Protein AF-A0A8T3P766-F1 (afdb_monomer)

Sequence (90 aa):
MALNIKDPETERLASEIAALTGESKTGAVRQALNERKQRLLLSRSGMARGDRMVSLLEQRLWPRLPTGVRGSALSKEQEEAILGYGSEGA

Solvent-accessible surface area (backbone atoms only — not comparable to full-atom values): 5492 Å² total; per-residue (Å²): 134,86,87,85,78,94,45,71,66,62,51,50,53,24,46,51,49,9,68,74,70,74,46,50,44,68,50,36,48,51,51,54,50,50,52,51,50,50,54,49,56,60,60,69,65,77,50,53,77,64,53,52,52,51,50,48,40,62,74,64,48,55,80,71,51,65,88,77,59,77,88,57,78,75,51,71,67,59,50,29,46,74,73,52,63,28,101,84,39,129

Structure (mmCIF, N/CA/C/O backbone):
data_AF-A0A8T3P766-F1
#
_entry.id   AF-A0A8T3P766-F1
#
loop_
_atom_site.group_PDB
_atom_site.id
_atom_site.type_symbol
_atom_site.label_atom_id
_atom_site.label_alt_id
_atom_site.label_comp_id
_atom_site.label_asym_id
_atom_site.label_entity_id
_atom_site.label_seq_id
_atom_site.pdbx_PDB_ins_code
_atom_site.Cartn_x
_atom_site.Cartn_y
_atom_site.Cartn_z
_atom_site.occupancy
_atom_site.B_iso_or_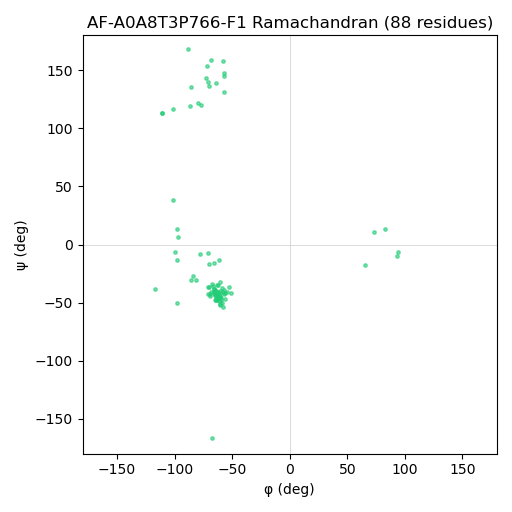equiv
_atom_site.auth_seq_id
_atom_site.auth_comp_id
_atom_site.auth_asym_id
_atom_site.auth_atom_id
_atom_site.pdbx_PDB_model_num
ATOM 1 N N . MET A 1 1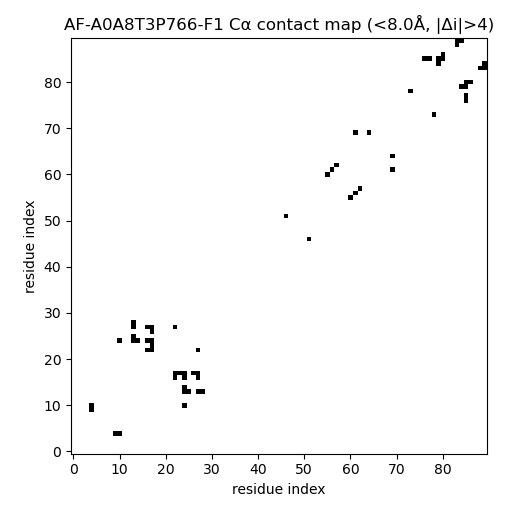 ? -5.559 -3.472 -25.484 1.00 51.38 1 MET A N 1
ATOM 2 C CA . MET A 1 1 ? -4.748 -2.499 -26.250 1.00 51.38 1 MET A CA 1
ATOM 3 C C . MET A 1 1 ? -3.452 -2.244 -25.497 1.00 51.38 1 MET A C 1
ATOM 5 O O . MET A 1 1 ? -3.497 -2.201 -24.273 1.00 51.38 1 MET A O 1
ATOM 9 N N . ALA A 1 2 ? -2.319 -2.146 -26.197 1.00 78.00 2 ALA A N 1
ATOM 10 C CA . ALA A 1 2 ? -1.015 -1.901 -25.579 1.00 78.00 2 ALA A CA 1
ATOM 11 C C . ALA A 1 2 ? -0.781 -0.394 -25.389 1.00 78.00 2 ALA A C 1
ATOM 13 O O . ALA A 1 2 ? -1.064 0.395 -26.288 1.00 78.00 2 ALA A O 1
ATOM 14 N N . LEU A 1 3 ? -0.279 -0.004 -24.218 1.00 81.25 3 LEU A N 1
ATOM 15 C CA . LEU A 1 3 ? 0.153 1.363 -23.935 1.00 81.25 3 LEU A CA 1
ATOM 16 C C . LEU A 1 3 ? 1.554 1.562 -24.532 1.00 81.25 3 LEU A C 1
ATOM 18 O O . LEU A 1 3 ? 2.467 0.822 -24.175 1.00 81.25 3 LEU A O 1
ATOM 22 N N . ASN A 1 4 ? 1.722 2.534 -25.432 1.00 86.75 4 ASN A N 1
ATOM 23 C CA . ASN A 1 4 ? 3.032 2.905 -25.976 1.00 86.75 4 ASN A CA 1
ATOM 24 C C . ASN A 1 4 ? 3.537 4.170 -25.272 1.00 86.75 4 ASN A C 1
ATOM 26 O O . ASN A 1 4 ? 2.908 5.222 -25.384 1.00 86.75 4 ASN A O 1
ATOM 30 N N . ILE A 1 5 ? 4.653 4.061 -24.552 1.00 83.50 5 ILE A N 1
ATOM 31 C CA . ILE A 1 5 ? 5.282 5.170 -23.830 1.00 83.50 5 ILE A CA 1
ATOM 32 C C . ILE A 1 5 ? 6.593 5.504 -24.545 1.00 83.50 5 ILE A C 1
ATOM 34 O O . ILE A 1 5 ? 7.514 4.696 -24.543 1.00 83.50 5 ILE A O 1
ATOM 38 N N . LYS A 1 6 ? 6.670 6.691 -25.160 1.00 86.75 6 LYS A N 1
ATOM 39 C CA . LYS A 1 6 ? 7.863 7.205 -25.864 1.00 86.75 6 LYS A CA 1
ATOM 40 C C . LYS A 1 6 ? 8.635 8.224 -25.022 1.00 86.75 6 LYS A C 1
ATOM 42 O O . LYS A 1 6 ? 9.093 9.239 -25.536 1.00 86.75 6 LYS A O 1
ATOM 47 N N . ASP A 1 7 ? 8.709 7.971 -23.725 1.00 95.38 7 ASP A N 1
ATOM 48 C CA . ASP A 1 7 ? 9.410 8.816 -22.769 1.00 95.38 7 ASP A CA 1
ATOM 49 C C . ASP A 1 7 ? 10.661 8.076 -22.253 1.00 95.38 7 ASP A C 1
ATOM 51 O O . ASP A 1 7 ? 10.512 7.039 -21.593 1.00 95.38 7 ASP A O 1
ATOM 55 N N . PRO A 1 8 ? 11.884 8.555 -22.565 1.00 94.12 8 PRO A N 1
ATOM 56 C CA . PRO A 1 8 ? 13.126 7.873 -22.192 1.00 94.12 8 PRO A CA 1
ATOM 57 C C . PRO A 1 8 ? 13.309 7.710 -20.680 1.00 94.12 8 PRO A C 1
ATOM 59 O 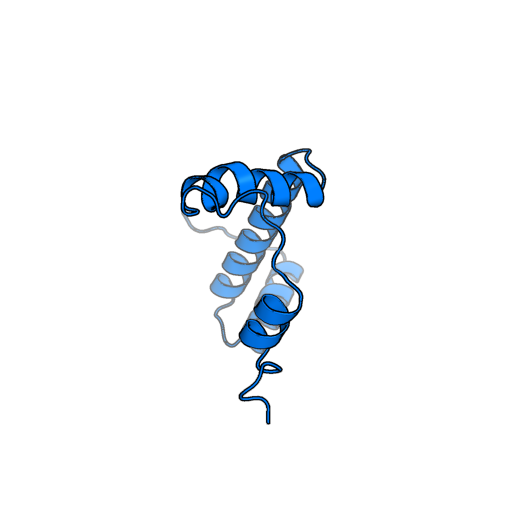O . PRO A 1 8 ? 13.887 6.722 -20.226 1.00 94.12 8 PRO A O 1
ATOM 62 N N . GLU A 1 9 ? 12.811 8.659 -19.885 1.00 95.94 9 GLU A N 1
ATOM 63 C CA . GLU A 1 9 ? 12.909 8.597 -18.428 1.00 95.94 9 GLU A CA 1
ATOM 64 C C . GLU A 1 9 ? 12.031 7.478 -17.860 1.00 95.94 9 GLU A C 1
ATOM 66 O O . GLU A 1 9 ? 12.493 6.681 -17.041 1.00 95.94 9 GLU A O 1
ATOM 71 N N . THR A 1 10 ? 10.796 7.357 -18.345 1.00 94.69 10 THR A N 1
ATOM 72 C CA . THR A 1 10 ? 9.888 6.277 -17.953 1.00 94.69 10 THR A CA 1
ATOM 73 C C . THR A 1 10 ? 10.464 4.907 -18.305 1.00 94.69 10 THR A C 1
ATOM 75 O O . THR A 1 10 ? 10.367 3.975 -17.504 1.00 94.69 10 THR A O 1
ATOM 78 N N . GLU A 1 11 ? 11.103 4.768 -19.472 1.00 94.69 11 GLU A N 1
ATOM 79 C CA . GLU A 1 11 ? 11.776 3.518 -19.833 1.00 94.69 11 GLU A CA 1
ATOM 80 C C . GLU A 1 11 ? 12.954 3.210 -18.900 1.00 94.69 11 GLU A C 1
ATOM 82 O O . GLU A 1 11 ? 13.099 2.063 -18.458 1.00 94.69 11 GLU A O 1
ATOM 87 N N . ARG A 1 12 ? 13.777 4.213 -18.571 1.00 96.38 12 ARG A N 1
ATOM 88 C CA . ARG A 1 12 ? 14.891 4.058 -17.628 1.00 96.38 12 ARG A CA 1
ATOM 89 C C . ARG A 1 12 ? 14.388 3.586 -16.263 1.00 96.38 12 ARG A C 1
ATOM 91 O O . ARG A 1 12 ? 14.859 2.565 -15.771 1.00 96.38 12 ARG A O 1
ATOM 98 N N . LEU A 1 13 ? 13.377 4.253 -15.704 1.00 96.81 13 LEU A N 1
ATOM 99 C CA . LEU A 1 13 ? 12.777 3.893 -14.414 1.00 96.81 13 LEU A CA 1
ATOM 100 C C . LEU A 1 13 ? 12.183 2.480 -14.425 1.00 96.81 13 LEU A C 1
ATOM 102 O O . LEU A 1 13 ? 12.419 1.698 -13.506 1.00 96.81 13 LEU A O 1
ATOM 106 N N . ALA A 1 14 ? 11.446 2.119 -15.479 1.00 95.88 14 ALA A N 1
ATOM 107 C CA . ALA A 1 14 ? 10.895 0.773 -15.617 1.00 95.88 14 ALA A CA 1
ATOM 108 C C . ALA A 1 14 ? 11.996 -0.296 -15.711 1.00 95.88 14 ALA A C 1
ATOM 110 O O . ALA A 1 14 ? 11.821 -1.398 -15.197 1.00 95.88 14 ALA A O 1
ATOM 111 N N . SER A 1 15 ? 13.124 0.027 -16.352 1.00 96.31 15 SER A N 1
ATOM 112 C CA . SER A 1 15 ? 14.282 -0.866 -16.476 1.00 96.31 15 SER A CA 1
ATOM 113 C C . SER A 1 15 ? 15.012 -1.046 -15.147 1.00 96.31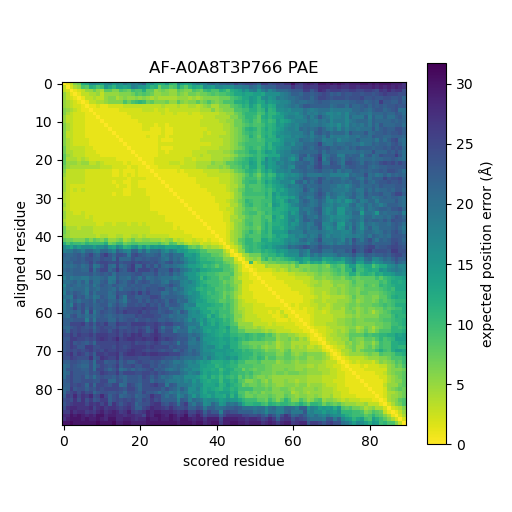 15 SER A C 1
ATOM 115 O O . SER A 1 15 ? 15.361 -2.169 -14.797 1.00 96.31 15 SER A O 1
ATOM 117 N N . GLU A 1 16 ? 15.206 0.035 -14.392 1.00 97.88 16 GLU A N 1
ATOM 118 C CA . GLU A 1 16 ? 15.847 0.002 -13.074 1.00 97.88 16 GLU A CA 1
ATOM 119 C C . GLU A 1 16 ? 15.026 -0.803 -12.071 1.00 97.88 16 GLU A C 1
ATOM 121 O O . GLU A 1 16 ? 15.559 -1.696 -11.417 1.00 97.88 16 GLU A O 1
ATOM 126 N N . ILE A 1 17 ? 13.717 -0.549 -11.995 1.00 97.12 17 ILE A N 1
ATOM 127 C CA . ILE A 1 17 ? 12.830 -1.300 -11.100 1.00 97.12 17 ILE A CA 1
ATOM 128 C C . ILE A 1 17 ? 12.816 -2.779 -11.493 1.00 97.12 17 ILE A C 1
ATOM 130 O O . ILE A 1 17 ? 12.985 -3.628 -10.627 1.00 97.12 17 ILE A O 1
ATOM 134 N N . ALA A 1 18 ? 12.686 -3.091 -12.786 1.00 97.00 18 ALA A N 1
ATOM 135 C CA . ALA A 1 18 ? 12.740 -4.464 -13.288 1.00 97.00 18 ALA A CA 1
ATOM 136 C C . ALA A 1 18 ? 14.048 -5.182 -12.910 1.00 97.00 18 ALA A C 1
ATOM 138 O O . ALA A 1 18 ? 14.017 -6.334 -12.485 1.00 97.00 18 ALA A O 1
ATOM 139 N N . ALA A 1 19 ? 15.193 -4.500 -13.018 1.00 97.25 19 ALA A N 1
ATOM 140 C CA . ALA A 1 19 ? 16.487 -5.058 -12.631 1.00 97.25 19 ALA A CA 1
ATOM 141 C C . ALA A 1 19 ? 16.586 -5.311 -11.118 1.00 97.25 19 ALA A C 1
ATOM 143 O O . ALA A 1 19 ? 17.143 -6.324 -10.703 1.00 97.25 19 ALA A O 1
ATOM 144 N N . LEU A 1 20 ? 16.026 -4.415 -10.300 1.00 97.69 20 LEU A N 1
ATOM 145 C CA . LEU A 1 20 ? 16.014 -4.544 -8.842 1.00 97.69 20 LEU A CA 1
ATOM 146 C C . LEU A 1 20 ? 15.075 -5.650 -8.344 1.00 97.69 20 LEU A C 1
ATOM 148 O O . LEU A 1 20 ? 15.385 -6.308 -7.353 1.00 97.69 20 LEU A O 1
ATOM 152 N N . THR A 1 21 ? 13.929 -5.848 -8.998 1.00 95.00 21 THR A N 1
ATOM 153 C CA . THR A 1 21 ? 12.895 -6.795 -8.549 1.00 95.00 21 THR A CA 1
ATOM 154 C C . THR A 1 21 ? 12.948 -8.147 -9.258 1.00 95.00 21 THR A C 1
ATOM 156 O O . THR A 1 21 ? 12.300 -9.092 -8.813 1.00 95.00 21 THR A O 1
ATOM 159 N N . GLY A 1 22 ? 13.696 -8.261 -10.359 1.00 95.88 22 GLY A N 1
ATOM 160 C CA . GLY A 1 22 ? 13.692 -9.444 -11.225 1.00 95.88 22 GLY A CA 1
ATOM 161 C C . GLY A 1 22 ? 12.422 -9.583 -12.076 1.00 95.88 22 GLY A C 1
ATOM 162 O O . GLY A 1 22 ? 12.196 -10.627 -12.688 1.00 95.88 22 GLY A O 1
ATOM 163 N N . GLU A 1 23 ? 11.574 -8.554 -12.124 1.00 94.25 23 GLU A N 1
ATOM 164 C CA . GLU A 1 23 ? 10.350 -8.543 -12.925 1.00 94.25 23 GLU A CA 1
ATOM 165 C C . GLU A 1 23 ? 10.599 -8.031 -14.356 1.00 94.25 23 GLU A C 1
ATOM 167 O O . GLU A 1 23 ? 11.630 -7.450 -14.678 1.00 94.25 23 GLU A O 1
ATOM 172 N N . SER A 1 24 ? 9.618 -8.192 -15.251 1.00 96.50 24 SER A N 1
ATOM 173 C CA . SER A 1 24 ? 9.660 -7.519 -16.562 1.00 96.50 24 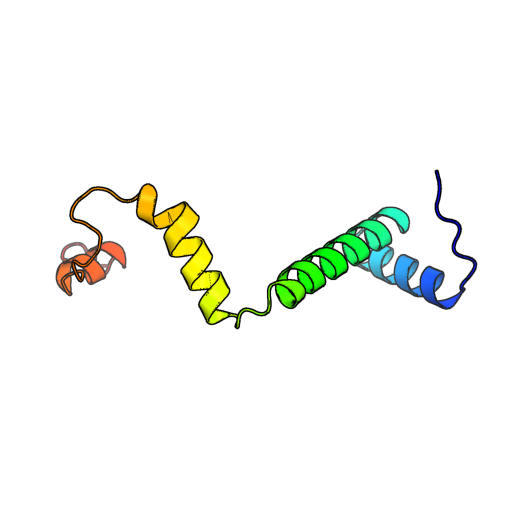SER A CA 1
ATOM 174 C C . SER A 1 24 ? 9.408 -6.010 -16.424 1.00 96.50 24 SER A C 1
ATOM 176 O O . SER A 1 24 ? 8.651 -5.598 -15.546 1.00 96.50 24 SER A O 1
ATOM 178 N N . LYS A 1 25 ? 9.916 -5.183 -17.355 1.00 94.06 25 LYS A N 1
ATOM 179 C CA . LYS A 1 25 ? 9.603 -3.733 -17.408 1.00 94.06 25 LYS A CA 1
ATOM 180 C C . LYS A 1 25 ? 8.089 -3.471 -17.363 1.00 94.06 25 LYS A C 1
ATOM 182 O O . LYS A 1 25 ? 7.611 -2.603 -16.641 1.00 94.06 25 LYS A O 1
ATOM 187 N N . THR A 1 26 ? 7.310 -4.274 -18.092 1.00 93.69 26 THR A N 1
ATOM 188 C CA . THR A 1 26 ? 5.839 -4.208 -18.086 1.00 93.69 26 THR A CA 1
ATOM 189 C C . THR A 1 26 ? 5.242 -4.607 -16.733 1.00 93.69 26 THR A C 1
ATOM 191 O O . THR A 1 26 ? 4.228 -4.045 -16.321 1.00 93.69 26 THR A O 1
ATOM 194 N N . GLY A 1 27 ? 5.848 -5.576 -16.041 1.00 94.69 27 GLY A N 1
ATOM 195 C CA . GLY A 1 27 ? 5.508 -5.961 -14.669 1.00 94.69 27 GLY A CA 1
ATOM 196 C C . GLY A 1 27 ? 5.699 -4.803 -13.697 1.00 94.69 27 GLY A C 1
ATOM 197 O O . GLY A 1 27 ? 4.730 -4.397 -13.056 1.00 94.69 27 GLY A O 1
ATOM 198 N N . ALA A 1 28 ? 6.883 -4.191 -13.722 1.00 95.56 28 ALA A N 1
ATOM 199 C CA . ALA A 1 28 ? 7.219 -3.023 -12.915 1.00 95.56 28 ALA A CA 1
ATOM 200 C C . ALA A 1 28 ? 6.234 -1.860 -13.142 1.00 95.56 28 ALA A C 1
ATOM 202 O O . ALA A 1 28 ? 5.690 -1.300 -12.190 1.00 95.56 28 ALA A O 1
A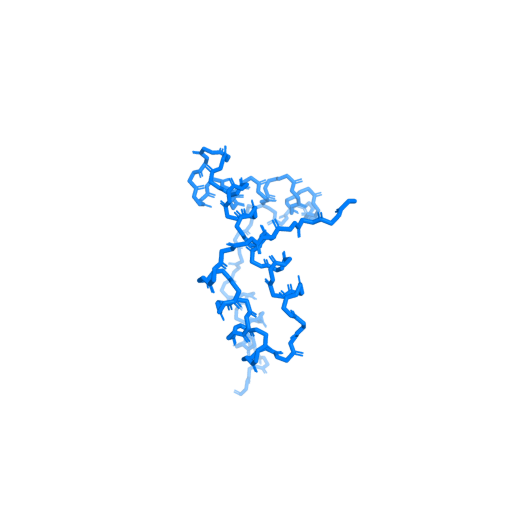TOM 203 N N . VAL A 1 29 ? 5.919 -1.537 -14.405 1.00 94.69 29 VAL A N 1
ATOM 204 C CA . V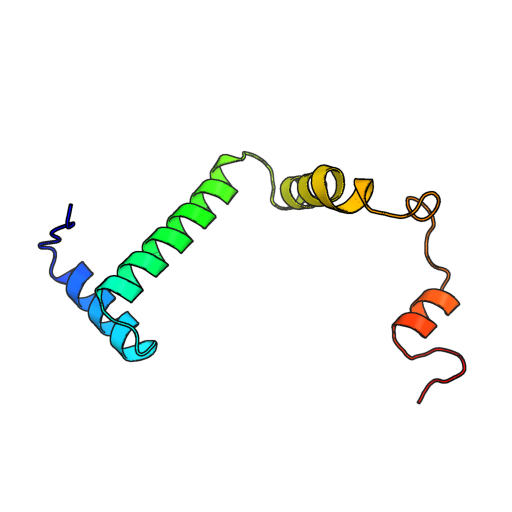AL A 1 29 ? 4.939 -0.486 -14.741 1.00 94.69 29 VAL A CA 1
ATOM 205 C C . VAL A 1 29 ? 3.541 -0.837 -14.226 1.00 94.69 29 VAL A C 1
ATOM 207 O O . VAL A 1 29 ? 2.859 0.012 -13.648 1.00 94.69 29 VAL A O 1
ATOM 210 N N . ARG A 1 30 ? 3.096 -2.090 -14.392 1.00 95.06 30 ARG A N 1
ATOM 211 C CA . ARG A 1 30 ? 1.789 -2.544 -13.891 1.00 95.06 30 ARG A CA 1
ATOM 212 C C . ARG A 1 30 ? 1.697 -2.402 -12.372 1.00 95.06 30 ARG A C 1
ATOM 214 O O . ARG A 1 30 ? 0.679 -1.921 -11.873 1.00 95.06 30 ARG A O 1
ATOM 221 N N . GLN A 1 31 ? 2.745 -2.801 -11.658 1.00 96.00 31 GLN A N 1
ATOM 222 C CA . GLN A 1 31 ? 2.799 -2.727 -10.205 1.00 96.00 31 GLN A CA 1
ATOM 223 C C . GLN A 1 31 ? 2.780 -1.272 -9.719 1.00 96.00 31 GLN A C 1
ATOM 225 O O . GLN A 1 31 ? 1.924 -0.908 -8.911 1.00 96.00 31 GLN A O 1
ATOM 230 N N . ALA A 1 32 ? 3.607 -0.401 -10.303 1.00 94.88 32 ALA A N 1
ATOM 231 C CA . ALA A 1 32 ? 3.636 1.024 -9.970 1.00 94.88 32 ALA A CA 1
ATOM 232 C C . ALA A 1 32 ? 2.271 1.714 -10.182 1.00 94.88 32 ALA A C 1
ATOM 234 O O . ALA A 1 32 ? 1.822 2.513 -9.350 1.00 94.88 32 ALA A O 1
ATOM 235 N N . LEU A 1 33 ? 1.571 1.383 -11.275 1.00 95.31 33 LEU A N 1
ATOM 236 C CA . LEU A 1 33 ? 0.222 1.886 -11.549 1.00 95.31 33 LEU A CA 1
ATOM 237 C C . LEU A 1 33 ? -0.805 1.382 -10.526 1.00 95.31 33 LEU A C 1
ATOM 239 O O . LEU A 1 33 ? -1.642 2.164 -10.068 1.00 95.31 33 LEU A O 1
ATOM 243 N N . ASN A 1 34 ? -0.736 0.106 -10.136 1.00 95.44 34 ASN A N 1
ATOM 244 C CA . ASN A 1 34 ? -1.608 -0.463 -9.108 1.00 95.44 34 ASN A CA 1
ATOM 245 C C . ASN A 1 34 ? -1.406 0.215 -7.750 1.00 95.44 34 ASN A C 1
ATOM 247 O O . ASN A 1 34 ? -2.383 0.625 -7.122 1.00 95.44 34 ASN A O 1
ATOM 251 N N . GLU A 1 35 ? -0.161 0.412 -7.326 1.00 95.31 35 GLU A N 1
ATOM 252 C CA . GLU A 1 35 ? 0.160 1.105 -6.077 1.00 95.31 35 GLU A CA 1
ATOM 253 C C . GLU A 1 35 ? -0.312 2.560 -6.099 1.00 95.31 35 GLU A C 1
ATOM 255 O O . GLU A 1 35 ? -0.908 3.053 -5.136 1.00 95.31 35 GLU A O 1
ATOM 260 N N . ARG A 1 36 ? -0.106 3.268 -7.221 1.00 94.12 36 ARG A N 1
ATOM 261 C CA . ARG A 1 36 ? -0.613 4.636 -7.383 1.00 94.12 36 ARG A CA 1
ATOM 262 C C . ARG A 1 36 ? -2.138 4.669 -7.328 1.00 94.12 36 ARG A C 1
ATOM 264 O O . ARG A 1 36 ? -2.682 5.531 -6.640 1.00 94.12 36 ARG A O 1
ATOM 271 N N . LYS A 1 37 ? -2.824 3.730 -7.987 1.00 89.88 37 LYS A N 1
ATOM 272 C CA . LYS A 1 37 ? -4.285 3.586 -7.918 1.00 89.88 37 LYS A CA 1
ATOM 273 C C . LYS A 1 37 ? -4.748 3.334 -6.485 1.00 89.88 37 LYS A C 1
ATOM 275 O O . LYS A 1 37 ? -5.678 3.998 -6.043 1.00 89.88 37 LYS A O 1
ATOM 280 N N . GLN A 1 38 ? -4.101 2.436 -5.745 1.00 86.56 38 GLN A N 1
ATOM 281 C CA . GLN A 1 38 ? -4.434 2.161 -4.345 1.00 86.56 38 GLN A CA 1
ATOM 282 C C . GLN A 1 38 ? -4.250 3.399 -3.466 1.00 86.56 38 GLN A C 1
ATOM 284 O O . GLN A 1 38 ? -5.181 3.769 -2.756 1.00 86.56 38 GLN A O 1
ATOM 289 N N . ARG A 1 39 ? -3.111 4.100 -3.564 1.00 85.19 39 ARG A N 1
ATOM 290 C CA . ARG A 1 39 ? -2.896 5.367 -2.842 1.00 85.19 39 ARG A CA 1
ATOM 291 C C . ARG A 1 39 ? -3.982 6.396 -3.153 1.00 85.19 39 ARG A C 1
ATOM 293 O O . ARG A 1 39 ? -4.473 7.047 -2.238 1.00 85.19 39 ARG A O 1
ATOM 300 N N . LEU A 1 40 ? -4.388 6.506 -4.418 1.00 85.06 40 LEU A N 1
ATOM 301 C CA . LEU A 1 40 ? -5.447 7.425 -4.840 1.00 85.06 40 LEU A CA 1
ATOM 302 C C . LEU A 1 40 ? -6.840 7.004 -4.358 1.00 85.06 40 LEU A C 1
ATOM 304 O O . LEU A 1 40 ? -7.642 7.861 -4.006 1.00 85.06 40 LEU A O 1
ATOM 308 N N . LEU A 1 41 ? -7.146 5.707 -4.320 1.00 78.19 41 LEU A N 1
ATOM 309 C CA . LEU A 1 41 ? -8.392 5.206 -3.731 1.00 78.19 41 LEU A CA 1
ATOM 310 C C . LEU A 1 41 ? -8.439 5.493 -2.228 1.00 78.19 41 LEU A C 1
ATOM 312 O O . LEU A 1 41 ? -9.471 5.921 -1.718 1.00 78.19 41 LEU A O 1
ATOM 316 N N . LEU A 1 42 ? -7.305 5.334 -1.542 1.00 70.00 42 LEU A N 1
ATOM 317 C CA . LEU A 1 42 ? -7.167 5.665 -0.126 1.00 70.00 42 LEU A CA 1
ATOM 318 C C . LEU A 1 42 ? -7.271 7.174 0.135 1.00 70.00 42 LEU A C 1
ATOM 320 O O . LEU A 1 42 ? -7.785 7.561 1.177 1.00 70.00 42 LEU A O 1
ATOM 324 N N . SER A 1 43 ? -6.803 8.031 -0.779 1.00 69.69 43 SER A N 1
ATOM 325 C CA . SER A 1 43 ? -6.915 9.489 -0.631 1.00 69.69 43 SER A CA 1
ATOM 326 C C . SER A 1 43 ? -8.288 10.033 -1.040 1.00 69.69 43 SER A C 1
ATOM 328 O O . SER A 1 43 ? -8.738 11.030 -0.486 1.00 69.69 43 SER A O 1
ATOM 330 N N . ARG A 1 44 ? -8.972 9.396 -2.001 1.00 62.75 44 ARG A N 1
ATOM 331 C CA . ARG A 1 44 ? -10.291 9.822 -2.507 1.00 62.75 44 ARG A CA 1
ATOM 332 C C . ARG A 1 44 ? -11.433 9.628 -1.516 1.00 62.75 44 ARG A C 1
ATOM 334 O O . ARG A 1 44 ? -12.479 10.233 -1.708 1.00 62.75 44 ARG A O 1
ATOM 341 N N . SER A 1 45 ? -11.258 8.820 -0.473 1.00 59.28 45 SER A N 1
ATOM 342 C CA . SER A 1 45 ? -12.320 8.587 0.506 1.00 59.28 45 SER A CA 1
ATOM 343 C C . SER A 1 45 ? -12.605 9.791 1.409 1.00 59.28 45 SER A C 1
ATOM 345 O O . SER A 1 45 ? -13.526 9.697 2.211 1.00 59.28 45 SER A O 1
ATOM 347 N N . GLY A 1 46 ? -11.816 10.879 1.361 1.00 59.03 46 GLY A N 1
ATOM 348 C CA . GLY A 1 46 ? -11.988 12.081 2.205 1.00 59.03 46 GLY A CA 1
ATOM 349 C C . GLY A 1 46 ? -11.770 11.857 3.711 1.00 59.03 46 GLY A C 1
ATOM 350 O O . GLY A 1 46 ? -11.517 12.795 4.452 1.00 59.03 46 GLY A O 1
ATOM 351 N N . MET A 1 47 ? -11.818 10.602 4.146 1.00 60.06 47 MET A N 1
ATOM 352 C CA . MET A 1 47 ? -11.587 10.127 5.497 1.00 60.06 47 MET A CA 1
ATOM 353 C C . MET A 1 47 ? -10.124 10.237 5.902 1.00 60.06 47 MET A C 1
ATOM 355 O O . MET A 1 47 ? -9.222 9.812 5.162 1.00 60.06 47 MET A O 1
ATOM 359 N N . ALA A 1 48 ? -9.898 10.703 7.128 1.00 68.44 48 ALA A N 1
ATOM 360 C CA . ALA A 1 48 ? -8.610 10.556 7.775 1.00 68.44 48 ALA A CA 1
ATOM 361 C C . ALA A 1 48 ? -8.244 9.062 7.864 1.00 68.44 48 ALA A C 1
ATOM 363 O O . ALA A 1 48 ? -9.090 8.166 7.796 1.00 68.44 48 ALA A O 1
ATOM 364 N N . ARG A 1 49 ? -6.949 8.755 8.010 1.00 67.31 49 ARG A N 1
ATOM 365 C CA . ARG A 1 49 ? -6.477 7.364 8.154 1.00 67.31 49 ARG A CA 1
ATOM 366 C C . ARG A 1 49 ? -7.220 6.619 9.275 1.00 67.31 49 ARG A C 1
ATOM 368 O O . ARG A 1 49 ? -7.488 5.431 9.112 1.00 67.31 49 ARG A O 1
ATOM 375 N N . GLY A 1 50 ? -7.549 7.324 10.362 1.00 73.38 50 GLY A N 1
ATOM 376 C CA . GLY A 1 50 ? -8.347 6.808 11.476 1.00 73.38 50 GLY A CA 1
ATOM 377 C C . GLY A 1 50 ? -9.744 6.380 11.036 1.00 73.38 50 GLY A C 1
ATOM 378 O O . GLY A 1 50 ? -10.112 5.228 11.237 1.00 73.38 50 GLY A O 1
ATOM 379 N N . ASP A 1 51 ? -10.467 7.245 10.333 1.00 76.44 51 ASP A N 1
ATOM 380 C CA . ASP A 1 51 ? -11.842 6.973 9.901 1.00 76.44 51 ASP A CA 1
ATOM 381 C C . ASP A 1 51 ? -11.930 5.771 8.948 1.00 76.44 51 ASP A C 1
ATOM 383 O O . ASP A 1 51 ? -12.867 4.980 9.028 1.00 76.44 51 ASP A O 1
ATOM 387 N N . ARG A 1 52 ? -10.919 5.559 8.089 1.00 74.38 52 ARG A N 1
ATOM 388 C CA . ARG A 1 52 ? -10.851 4.349 7.246 1.00 74.38 52 ARG A CA 1
ATOM 389 C C . ARG A 1 52 ? -10.668 3.074 8.066 1.00 74.38 52 ARG A C 1
ATOM 391 O O . ARG A 1 52 ? -11.261 2.050 7.734 1.00 74.38 52 ARG A O 1
ATOM 398 N N . MET A 1 53 ? -9.825 3.123 9.100 1.00 82.00 53 MET A N 1
ATOM 399 C CA . MET A 1 53 ? -9.625 1.988 10.003 1.00 82.00 53 MET A CA 1
ATOM 400 C C . MET A 1 53 ? -10.920 1.674 10.750 1.00 82.00 53 MET A C 1
ATOM 402 O O . MET A 1 53 ? -11.335 0.518 10.782 1.00 82.00 53 MET A O 1
ATOM 406 N N . VAL A 1 54 ? -11.582 2.707 11.280 1.00 84.25 54 VAL A N 1
ATOM 407 C CA . VAL A 1 54 ? -12.885 2.577 11.939 1.00 84.25 54 VAL A CA 1
ATOM 408 C C . VAL A 1 54 ? -13.893 1.966 10.971 1.00 84.25 54 VAL A C 1
ATOM 410 O O . VAL A 1 54 ? -14.418 0.904 11.269 1.00 84.25 54 VAL A O 1
ATOM 413 N N . SER A 1 55 ? -14.067 2.527 9.771 1.00 83.69 55 SER A N 1
ATOM 414 C CA . SER A 1 55 ? -14.996 2.012 8.754 1.00 83.69 55 SER A CA 1
ATOM 415 C C . SER A 1 55 ? -14.755 0.536 8.410 1.00 83.69 55 SER A C 1
ATOM 417 O O . SER A 1 55 ? -15.711 -0.233 8.303 1.00 83.69 55 SER A O 1
ATOM 419 N N . LEU A 1 56 ? -13.495 0.105 8.293 1.00 85.56 56 LEU A N 1
ATOM 420 C CA . LEU A 1 56 ? -13.162 -1.303 8.073 1.00 85.56 56 LEU A CA 1
ATOM 421 C C . LEU A 1 56 ? -13.568 -2.176 9.268 1.00 85.56 56 LEU A C 1
ATOM 423 O O . LEU A 1 56 ? -14.130 -3.258 9.069 1.00 85.56 56 LEU A O 1
ATOM 427 N N . LEU A 1 57 ? -13.295 -1.716 10.493 1.00 88.88 57 LEU A N 1
ATOM 428 C CA . LEU A 1 57 ? -13.710 -2.405 11.711 1.00 88.88 57 LEU A CA 1
ATOM 429 C C . LEU A 1 57 ? -15.236 -2.540 11.755 1.00 88.88 57 LEU A C 1
ATOM 431 O O . LEU A 1 57 ? -15.718 -3.658 11.928 1.00 88.88 57 LEU A O 1
ATOM 435 N N . GLU A 1 58 ? -15.993 -1.467 11.500 1.00 86.88 58 GLU A N 1
ATOM 436 C CA . GLU A 1 58 ? -17.460 -1.502 11.594 1.00 86.88 58 GLU A CA 1
ATOM 437 C C . GLU A 1 58 ? -18.121 -2.335 10.504 1.00 86.88 58 GLU A C 1
ATOM 439 O O . GLU A 1 58 ? -19.054 -3.084 10.783 1.00 86.88 58 GLU A O 1
ATOM 444 N N . GLN A 1 59 ? -17.652 -2.218 9.263 1.00 86.19 59 GLN A N 1
ATOM 445 C CA . GLN A 1 59 ? -18.341 -2.823 8.124 1.00 86.19 59 GLN A CA 1
ATOM 446 C C . GLN A 1 59 ? -17.945 -4.281 7.906 1.00 86.19 59 GLN A C 1
ATOM 448 O O . GLN A 1 59 ? -18.742 -5.065 7.392 1.00 86.19 59 GLN A O 1
ATOM 453 N N . ARG A 1 60 ? -16.709 -4.660 8.254 1.00 87.94 60 ARG A N 1
ATOM 454 C CA . ARG A 1 60 ? -16.153 -5.963 7.864 1.00 87.94 60 ARG A CA 1
ATOM 455 C C . ARG A 1 60 ? -15.823 -6.870 9.038 1.00 87.94 60 ARG A C 1
ATOM 457 O O . ARG A 1 60 ? -16.000 -8.082 8.910 1.00 87.94 60 ARG A O 1
ATOM 464 N N . LEU A 1 61 ? -15.301 -6.319 10.132 1.00 89.00 61 LEU A N 1
ATOM 465 C CA . LEU A 1 61 ? -14.768 -7.121 11.235 1.00 89.00 61 LEU A CA 1
ATOM 466 C C . LEU A 1 61 ? -15.782 -7.288 12.372 1.00 89.00 61 LEU A C 1
ATOM 468 O O . LEU A 1 61 ? -16.069 -8.419 12.750 1.00 89.00 61 LEU A O 1
ATOM 472 N N . TRP A 1 62 ? -16.391 -6.207 12.865 1.00 89.06 62 TRP A N 1
ATOM 473 C CA . TRP A 1 62 ? -17.364 -6.255 13.963 1.00 89.06 62 TRP A CA 1
ATOM 474 C C . TRP A 1 62 ? -18.600 -7.122 13.695 1.00 89.06 62 TRP A C 1
ATOM 476 O O . TRP A 1 62 ? -18.989 -7.831 14.619 1.00 89.06 62 TRP A O 1
ATOM 486 N N . PRO A 1 63 ? -19.186 -7.178 12.480 1.00 89.19 63 PRO A N 1
ATOM 487 C CA . PRO A 1 63 ? -20.317 -8.069 12.208 1.00 89.19 63 PRO A CA 1
ATOM 488 C C . PRO A 1 63 ? -19.966 -9.560 12.292 1.00 89.19 63 PRO A C 1
ATOM 490 O O . PRO A 1 63 ? -20.858 -10.399 12.333 1.00 89.19 63 PRO A O 1
ATOM 493 N N . ARG A 1 64 ? -18.671 -9.901 12.278 1.00 88.44 64 ARG A N 1
ATOM 494 C CA . ARG A 1 64 ? -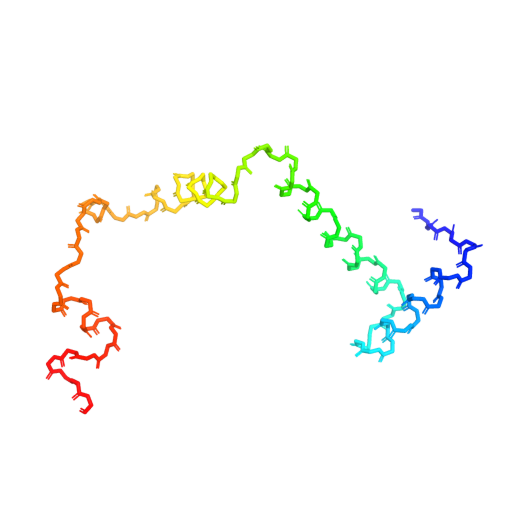18.170 -11.278 12.374 1.00 88.44 64 ARG A CA 1
ATOM 495 C C . ARG A 1 64 ? -17.708 -11.648 13.778 1.00 88.44 64 ARG A C 1
ATOM 497 O O . ARG A 1 64 ? -17.346 -12.800 13.999 1.00 88.44 64 ARG A O 1
ATOM 504 N N . LEU A 1 65 ? -17.670 -10.689 14.702 1.00 85.69 65 LEU A N 1
ATOM 505 C CA . LEU A 1 65 ? -17.299 -10.976 16.079 1.00 85.69 65 LEU A CA 1
ATOM 506 C C . LEU A 1 65 ? -18.430 -11.738 16.781 1.00 85.69 65 LEU A C 1
ATOM 508 O O . LEU A 1 65 ? -19.602 -11.425 16.558 1.00 85.69 65 LEU A O 1
ATOM 512 N N . PRO A 1 66 ? -18.099 -12.699 17.660 1.00 86.75 66 PRO A N 1
ATOM 513 C CA . PRO A 1 66 ? -19.090 -13.334 18.512 1.00 86.75 66 PRO A CA 1
ATOM 514 C C . PRO A 1 66 ? -19.835 -12.303 19.369 1.00 86.75 66 PRO A C 1
ATOM 516 O O . PRO A 1 66 ? -19.267 -11.307 19.831 1.00 86.75 66 PRO A O 1
ATOM 519 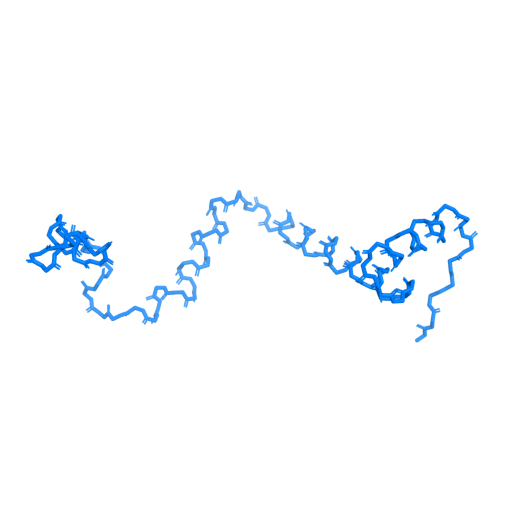N N . THR A 1 67 ? -21.120 -12.558 19.607 1.00 79.75 67 THR A N 1
ATOM 520 C CA . THR A 1 67 ? -21.946 -11.749 20.508 1.00 79.75 67 THR A CA 1
ATOM 521 C C . THR A 1 67 ? -21.330 -11.708 21.905 1.00 79.75 67 THR A C 1
ATOM 523 O O . THR A 1 67 ? -20.976 -12.748 22.451 1.00 79.75 67 THR A O 1
ATOM 526 N N . GLY A 1 68 ? -21.211 -10.510 22.485 1.00 79.19 68 GLY A N 1
ATOM 527 C CA . GLY A 1 68 ? -20.666 -10.304 23.835 1.00 79.19 68 GLY A CA 1
ATOM 528 C C . GLY A 1 68 ? -19.165 -10.004 23.906 1.00 79.19 68 GLY A C 1
ATOM 529 O O . GLY A 1 68 ? -18.703 -9.580 24.956 1.00 79.19 68 GLY A O 1
ATOM 530 N N . VAL A 1 69 ? -18.417 -10.144 22.804 1.00 81.75 69 VAL A N 1
ATOM 531 C CA . VAL A 1 69 ? -16.978 -9.790 22.749 1.00 81.75 69 VAL A CA 1
ATOM 532 C C . VAL A 1 69 ? -16.770 -8.295 22.480 1.00 81.75 69 VAL A C 1
ATOM 534 O O . VAL A 1 69 ? -15.761 -7.696 22.849 1.00 81.75 69 VAL A O 1
ATOM 537 N N . ARG A 1 70 ? -17.733 -7.649 21.814 1.00 79.44 70 ARG A N 1
ATOM 538 C CA . ARG A 1 70 ? -17.663 -6.212 21.535 1.00 79.44 70 ARG A CA 1
ATOM 539 C C . ARG A 1 70 ? -18.012 -5.425 22.800 1.00 79.44 70 ARG A C 1
ATOM 541 O O . ARG A 1 70 ? -19.130 -5.524 23.290 1.00 79.44 70 ARG A O 1
ATOM 548 N N . GLY A 1 71 ? -17.072 -4.607 23.275 1.00 76.06 71 GLY A N 1
ATOM 549 C CA . GLY A 1 71 ? -17.250 -3.747 24.453 1.00 76.06 71 GLY A CA 1
ATOM 550 C C . GLY A 1 71 ? -16.757 -4.354 25.770 1.00 76.06 71 GLY A C 1
ATOM 551 O O . GLY A 1 71 ? -16.708 -3.641 26.767 1.00 76.06 71 GLY A O 1
ATOM 552 N N . SER A 1 72 ? -16.339 -5.622 25.779 1.00 81.50 72 SER A N 1
ATOM 553 C CA . SER A 1 72 ? -15.617 -6.221 26.902 1.00 81.50 72 SER A CA 1
ATOM 554 C C . SER A 1 72 ? -14.120 -5.947 26.761 1.00 81.50 72 SER A C 1
ATOM 556 O O . SER A 1 72 ? -13.508 -6.369 25.777 1.00 81.50 72 SER A O 1
ATOM 558 N N . ALA A 1 73 ? -13.527 -5.248 27.727 1.00 81.88 73 ALA A N 1
ATOM 559 C CA . ALA A 1 73 ? -12.074 -5.189 27.843 1.00 81.88 73 ALA A CA 1
ATOM 560 C C . ALA A 1 73 ? -11.550 -6.555 28.310 1.00 81.88 73 ALA A C 1
ATOM 562 O O . ALA A 1 73 ? -12.169 -7.187 29.168 1.00 81.88 73 ALA A O 1
ATOM 563 N N . LEU A 1 74 ? -10.429 -7.002 27.741 1.00 85.94 74 LEU A N 1
ATOM 564 C CA . LEU A 1 74 ? -9.711 -8.163 28.263 1.00 85.94 74 LEU A CA 1
ATOM 565 C C . LEU A 1 74 ? -9.208 -7.835 29.672 1.00 85.94 74 LEU A C 1
ATOM 567 O O . LEU A 1 74 ? -8.749 -6.718 29.922 1.00 85.94 74 LEU A O 1
ATOM 571 N N . SER A 1 75 ? -9.300 -8.797 30.588 1.00 89.12 75 SER A N 1
ATOM 572 C CA . SER A 1 75 ? -8.578 -8.696 31.852 1.00 89.12 75 SER A CA 1
ATOM 573 C C . SER A 1 75 ? -7.078 -8.812 31.592 1.00 89.12 75 SER A C 1
ATOM 575 O O . SER A 1 75 ? -6.646 -9.360 30.573 1.00 89.12 75 SER A O 1
ATOM 577 N N . LYS A 1 76 ? -6.274 -8.315 32.531 1.00 86.81 76 LYS A N 1
ATOM 578 C CA . LYS A 1 76 ? -4.817 -8.376 32.429 1.00 86.81 76 LYS A CA 1
ATOM 579 C C . LYS A 1 76 ? -4.326 -9.821 32.280 1.00 86.81 76 LYS A C 1
ATOM 581 O O . LYS A 1 76 ? -3.464 -10.095 31.459 1.00 86.81 76 LYS A O 1
ATOM 586 N N . GLU A 1 77 ? -4.944 -10.751 33.000 1.00 86.44 77 GLU A N 1
ATOM 587 C CA . GLU A 1 77 ? -4.617 -12.178 32.961 1.00 86.44 77 GLU A CA 1
ATOM 588 C C . GLU A 1 77 ? -4.940 -12.798 31.592 1.00 86.44 77 GLU A C 1
ATOM 590 O O . GLU A 1 77 ? -4.191 -13.633 31.088 1.00 86.44 77 GLU A O 1
ATOM 595 N N . GLN A 1 78 ? -6.046 -12.381 30.964 1.00 86.81 78 GLN A N 1
ATOM 596 C CA . GLN A 1 78 ? -6.411 -12.822 29.615 1.00 86.81 78 GLN A CA 1
ATOM 597 C C . GLN A 1 78 ? -5.440 -12.274 28.565 1.00 86.81 78 GLN A C 1
ATOM 599 O O . GLN A 1 78 ? -5.058 -12.996 27.645 1.00 86.81 78 GLN A O 1
ATOM 604 N N . GLU A 1 79 ? -5.037 -11.010 28.700 1.00 87.38 79 GLU A N 1
ATOM 605 C CA . GLU A 1 79 ? -4.043 -10.378 27.832 1.00 87.38 79 GLU A CA 1
ATOM 606 C C . GLU A 1 79 ? -2.677 -11.065 27.960 1.00 87.38 79 GLU A C 1
ATOM 608 O O . GLU A 1 79 ? -2.084 -11.452 26.954 1.00 87.38 79 GLU A O 1
ATOM 613 N N . GLU A 1 80 ? -2.216 -11.305 29.187 1.00 89.69 80 GLU A N 1
ATOM 614 C CA . GLU A 1 80 ? -0.965 -12.012 29.466 1.00 89.69 80 GLU A CA 1
ATOM 615 C C . GLU A 1 80 ? -0.986 -13.442 28.916 1.00 89.69 80 GLU A C 1
ATOM 617 O O . GLU A 1 80 ? -0.014 -13.865 28.293 1.00 89.69 80 GLU A O 1
ATOM 622 N N . ALA A 1 81 ? -2.096 -14.174 29.048 1.00 88.75 81 ALA A N 1
ATOM 623 C CA . ALA A 1 81 ? -2.236 -15.505 28.459 1.00 88.75 81 ALA A CA 1
ATOM 624 C C . ALA A 1 81 ? -2.142 -15.490 26.920 1.00 88.75 81 ALA A C 1
ATOM 626 O O . ALA A 1 81 ? -1.479 -16.349 26.342 1.00 88.75 81 ALA A O 1
ATOM 627 N N . ILE A 1 82 ? -2.749 -14.502 26.249 1.00 86.81 82 ILE A N 1
ATOM 628 C CA . ILE A 1 82 ? -2.657 -14.334 24.785 1.00 86.81 82 ILE A CA 1
ATOM 629 C C . ILE A 1 82 ? -1.223 -14.006 24.349 1.00 86.81 82 ILE A C 1
ATOM 631 O O . ILE A 1 82 ? -0.766 -14.491 23.314 1.00 86.81 82 ILE A O 1
ATOM 635 N N . LEU A 1 83 ? -0.517 -13.185 25.129 1.00 87.88 83 LEU A N 1
ATOM 636 C CA . LEU A 1 83 ? 0.868 -12.791 24.864 1.00 87.88 83 LEU A CA 1
ATOM 637 C C . LEU A 1 83 ? 1.894 -13.877 25.239 1.00 87.88 83 LEU A C 1
ATOM 639 O O . LEU A 1 83 ? 3.068 -13.731 24.907 1.00 87.88 83 LEU A O 1
ATOM 643 N N . GLY A 1 84 ? 1.467 -14.961 25.898 1.00 84.19 84 GLY A N 1
ATOM 644 C CA . GLY A 1 84 ? 2.341 -16.047 26.357 1.00 84.19 84 GLY A CA 1
ATOM 645 C C . GLY A 1 84 ? 3.041 -15.783 27.699 1.00 84.19 84 GLY A C 1
ATOM 646 O O . GLY A 1 84 ? 3.965 -16.508 28.053 1.00 84.19 84 GLY A O 1
ATOM 647 N N . TYR A 1 85 ? 2.603 -14.770 28.450 1.00 81.81 85 TYR A N 1
ATOM 648 C CA . TYR A 1 85 ? 3.079 -14.413 29.795 1.00 81.81 85 TYR A CA 1
ATOM 649 C C . TYR A 1 85 ? 2.197 -14.961 30.935 1.00 81.81 85 TYR A C 1
ATOM 651 O O . TYR A 1 85 ? 2.396 -14.590 32.088 1.00 81.81 85 TYR A O 1
ATOM 659 N N . GLY A 1 86 ? 1.195 -15.796 30.630 1.00 74.75 86 GLY A N 1
ATOM 660 C CA . GLY A 1 86 ? 0.254 -16.344 31.617 1.00 74.75 86 GLY A CA 1
ATOM 661 C C . GLY A 1 86 ? 0.880 -17.332 32.616 1.00 74.75 86 GLY A C 1
ATOM 662 O O . GLY A 1 86 ? 2.092 -17.472 32.708 1.00 74.75 86 GLY A O 1
ATOM 663 N N . SER A 1 87 ? 0.050 -18.077 33.355 1.00 65.00 87 SER A N 1
ATOM 664 C CA . SER A 1 87 ? 0.505 -19.057 34.365 1.00 65.00 87 SER A CA 1
ATOM 665 C C . SER A 1 87 ? 1.361 -20.209 33.814 1.00 65.00 87 SER A C 1
ATOM 667 O O . SER A 1 87 ? 1.977 -20.928 34.593 1.00 65.00 87 SER A O 1
ATOM 669 N N . GLU A 1 88 ? 1.384 -20.387 32.492 1.00 64.62 88 GLU A N 1
ATOM 670 C CA . GLU A 1 88 ? 2.284 -21.305 31.775 1.00 64.62 88 GLU A CA 1
ATOM 671 C C . GLU A 1 88 ? 3.519 -20.595 31.180 1.00 64.62 88 GLU A C 1
ATOM 673 O O . GLU A 1 88 ? 4.199 -21.155 30.325 1.00 64.62 88 GLU A O 1
ATOM 678 N N . GLY A 1 89 ? 3.786 -19.350 31.587 1.00 61.00 89 GLY A N 1
ATOM 679 C CA . GLY A 1 89 ? 4.855 -18.509 31.057 1.00 61.00 89 GLY A CA 1
ATOM 680 C C . GLY A 1 89 ? 6.244 -19.143 31.164 1.00 61.00 89 GLY A C 1
ATOM 681 O O . GLY A 1 89 ? 6.525 -19.898 32.095 1.00 61.00 89 GLY A O 1
ATOM 682 N N . ALA A 1 90 ? 7.072 -18.807 30.171 1.00 54.34 90 ALA A N 1
ATOM 683 C CA . ALA A 1 90 ? 8.467 -19.214 29.980 1.00 54.34 90 ALA A CA 1
ATOM 684 C C . ALA A 1 90 ? 9.356 -19.167 31.236 1.00 54.34 90 ALA A C 1
ATOM 686 O O . ALA A 1 90 ? 9.227 -18.204 32.027 1.00 54.34 90 ALA A O 1
#

Foldseek 3Di:
DDDDDPDVVLQVVLVVQCVVVVHHSVVSVVVVVVVVVVVVVVVVVVDDPVVVVVCCCVPPPVVPDDPPPPPDDDDPQRVCVVVQNHPNHD

Mean predicted aligned error: 12.58 Å

Radius of gyration: 22.93 Å; Cα contacts (8 Å, |Δi|>4): 33; chains: 1; bounding box: 38×33×61 Å

pLDDT: mean 84.84, std 11.22, range [51.38, 97.88]

Secondary structure (DSSP, 8-state):
-PPP---HHHHHHHHHHHHHHT--HHHHHHHHHHHHHHHHHHHHT---HHHHHHHHIIIIIGGGSPTTTTTPPPPHHHHHHHHT-STT--